Protein AF-D4LVI3-F1 (afdb_monomer)

Mean predicted aligned error: 8.17 Å

Foldseek 3Di:
DDPPDDDDDPDDPPDDDDDDDDPVVVVVLVVVCVVVVHDSVVSVVVVVCVVVPDDD

Radius of gyration: 16.57 Å; Cα contacts (8 Å, |Δi|>4): 13; chains: 1; bounding box: 36×41×43 Å

Sequence (56 aa):
MAKTGRPKSDNVKKKVLSIRVEDSMYRRICDYAGKHKMTVTEVVLQGLEKILNRPE

Nearest PDB structures (foldseek):
  2ba3-assembly1_B  TM=6.654E-01  e=4.300E-01  Plasmid R64
  7vp3-assembly2_G  TM=6.152E-01  e=1.641E+00  Arabidopsis thaliana
  8uk9-assembly1_A  TM=5.574E-01  e=6.263E+00  Tequatrovirus T4
  7odt-assembly1_a  TM=3.740E-01  e=6.776E+00  Homo sapiens

Structure (mmCIF, N/CA/C/O backbone):
data_A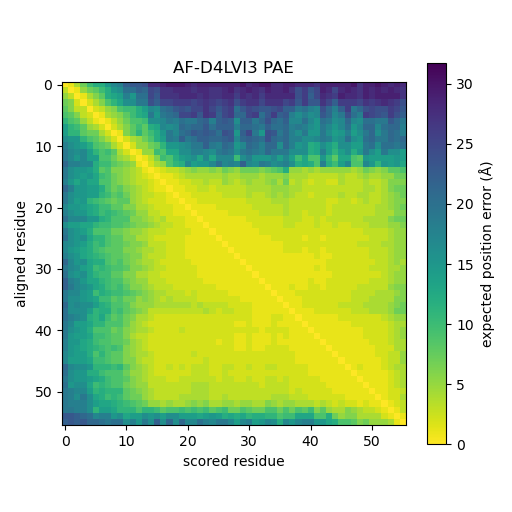F-D4LVI3-F1
#
_entry.id   AF-D4LVI3-F1
#
loop_
_atom_site.group_PDB
_atom_site.id
_atom_site.type_symbol
_atom_site.label_atom_id
_atom_site.label_alt_id
_atom_site.label_comp_id
_atom_site.label_asym_id
_atom_site.label_entity_id
_atom_site.label_seq_id
_atom_site.pdbx_PDB_ins_code
_atom_site.Cartn_x
_atom_site.Cartn_y
_atom_site.Cartn_z
_atom_site.occupancy
_atom_site.B_iso_or_equiv
_atom_site.auth_seq_id
_atom_site.auth_comp_id
_atom_site.auth_asym_id
_atom_site.auth_atom_id
_atom_site.pdbx_PDB_model_num
ATOM 1 N N . MET A 1 1 ? -21.925 15.822 32.056 1.00 53.03 1 MET A N 1
ATOM 2 C CA . MET A 1 1 ? -20.984 16.526 31.156 1.00 53.03 1 MET A CA 1
ATOM 3 C C . MET A 1 1 ? -20.857 15.710 29.877 1.00 53.03 1 MET A C 1
ATOM 5 O O . MET A 1 1 ? -20.386 14.580 29.946 1.00 53.03 1 MET A O 1
ATOM 9 N N . ALA A 1 2 ? -21.370 16.203 28.748 1.00 57.56 2 ALA A N 1
ATOM 10 C CA . 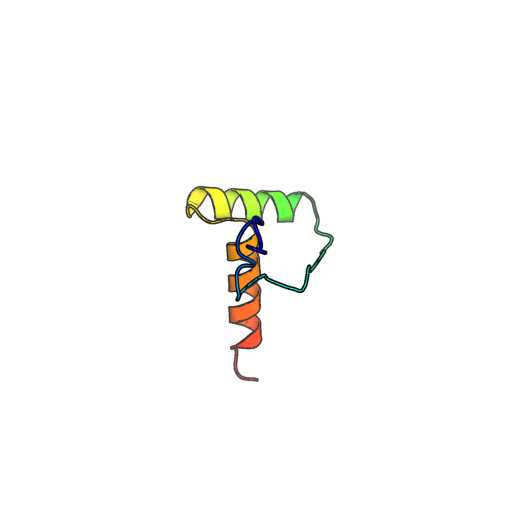ALA A 1 2 ? -21.304 15.472 27.482 1.00 57.56 2 ALA A CA 1
ATOM 11 C C . ALA A 1 2 ? -19.867 15.518 26.943 1.00 57.56 2 ALA A C 1
ATOM 13 O O . ALA A 1 2 ? -19.256 16.581 26.894 1.00 57.56 2 ALA A O 1
ATOM 14 N N . LYS A 1 3 ? -19.309 14.359 26.585 1.00 63.22 3 LYS A N 1
ATOM 15 C CA . LYS A 1 3 ? -17.980 14.242 25.973 1.00 63.22 3 LYS A CA 1
ATOM 16 C C . LYS A 1 3 ? -18.061 14.790 24.540 1.00 63.22 3 LYS A C 1
ATOM 18 O O . LYS A 1 3 ? -18.313 14.029 23.616 1.00 63.22 3 LYS A O 1
ATOM 23 N N . THR A 1 4 ? -17.872 16.095 24.349 1.00 67.50 4 THR A N 1
ATOM 24 C CA . THR A 1 4 ? -18.009 16.821 23.063 1.00 67.50 4 THR A CA 1
ATOM 25 C C . THR A 1 4 ? -16.872 16.563 22.055 1.00 67.50 4 THR A C 1
ATOM 27 O O . THR A 1 4 ? -16.590 17.390 21.194 1.00 67.50 4 THR A O 1
ATOM 30 N N . GLY A 1 5 ? -16.183 15.423 22.155 1.00 78.06 5 GLY A N 1
ATOM 31 C CA . GLY A 1 5 ? -15.070 15.063 21.275 1.00 78.06 5 GLY A CA 1
ATOM 32 C C . GLY A 1 5 ? -15.499 14.197 20.089 1.00 78.06 5 GLY A C 1
ATOM 33 O O . GLY A 1 5 ? -16.521 13.516 20.142 1.00 78.06 5 GLY A O 1
ATOM 34 N N . ARG A 1 6 ? -14.674 14.174 19.032 1.00 76.31 6 ARG A N 1
ATOM 35 C CA . ARG A 1 6 ? -14.819 13.234 17.909 1.00 76.31 6 ARG A CA 1
ATOM 36 C C . ARG A 1 6 ? -14.928 11.800 18.461 1.00 76.31 6 ARG A C 1
ATOM 38 O O . ARG A 1 6 ? -14.062 11.419 19.256 1.00 76.31 6 ARG A O 1
ATOM 45 N N . PRO A 1 7 ? -15.941 11.009 18.062 1.00 72.81 7 PRO A N 1
ATOM 46 C CA . PRO A 1 7 ? -16.079 9.627 18.506 1.00 72.81 7 PRO A CA 1
ATOM 47 C C . PRO A 1 7 ? -14.775 8.869 18.257 1.00 72.81 7 PRO A C 1
ATOM 49 O O . PRO A 1 7 ? -14.238 8.895 17.145 1.00 72.81 7 PRO A O 1
ATOM 52 N N . LYS A 1 8 ? -14.233 8.227 19.297 1.00 66.12 8 LYS A N 1
ATOM 53 C CA . LYS A 1 8 ? -13.109 7.308 19.117 1.00 66.12 8 LYS A CA 1
ATOM 54 C C . LYS A 1 8 ? -13.638 6.142 18.288 1.00 66.12 8 LYS A C 1
ATOM 56 O O . LYS A 1 8 ? -14.556 5.464 18.72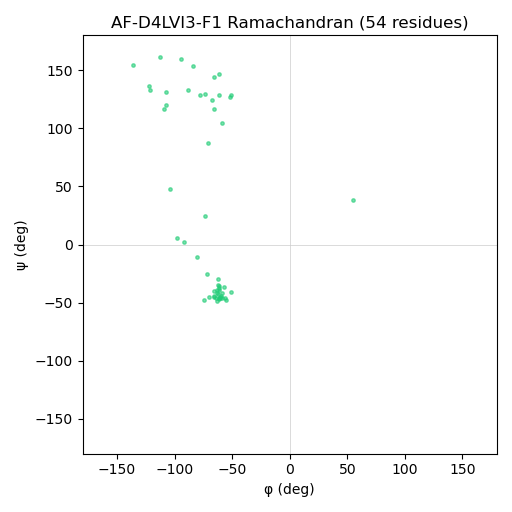5 1.00 66.12 8 LYS A O 1
ATOM 61 N N . SER A 1 9 ? -13.099 5.958 17.087 1.00 70.75 9 SER A N 1
ATOM 62 C CA . SER A 1 9 ? -13.418 4.786 16.273 1.00 70.75 9 SER A CA 1
ATOM 63 C C . SER A 1 9 ? -12.972 3.538 17.040 1.00 70.75 9 SER A C 1
ATOM 65 O O . SER A 1 9 ? -11.831 3.498 17.491 1.00 70.75 9 SER A O 1
ATOM 67 N N . ASP A 1 10 ? -13.835 2.540 17.222 1.00 65.25 10 ASP A N 1
ATOM 68 C CA . ASP A 1 10 ? -13.483 1.318 17.966 1.00 65.25 10 ASP A CA 1
ATOM 69 C C . ASP A 1 10 ? -12.336 0.536 17.297 1.00 65.25 10 ASP A C 1
ATOM 71 O O . ASP A 1 10 ? -11.491 -0.054 17.968 1.00 65.25 10 ASP A O 1
ATOM 75 N N . ASN A 1 11 ? -12.225 0.638 15.968 1.00 62.31 11 ASN A N 1
ATOM 76 C CA . ASN A 1 11 ? -11.216 -0.043 15.155 1.00 62.31 11 ASN A CA 1
ATOM 77 C C . ASN A 1 11 ? -10.090 0.892 14.685 1.00 62.31 11 ASN A C 1
ATOM 79 O O . ASN A 1 11 ? -9.721 0.902 13.507 1.00 62.31 11 ASN A O 1
ATOM 83 N N . VAL A 1 12 ? -9.510 1.703 15.578 1.00 65.94 12 VAL A N 1
ATOM 84 C CA . VAL A 1 12 ? -8.269 2.407 15.209 1.00 65.94 12 VAL A CA 1
ATOM 85 C C . VAL A 1 12 ? -7.151 1.378 15.040 1.00 65.94 12 VAL A C 1
ATOM 87 O O . VAL A 1 12 ? -6.847 0.638 15.975 1.00 65.94 12 VAL A O 1
ATOM 90 N N . LYS A 1 13 ? -6.489 1.356 13.876 1.00 70.50 13 LYS A N 1
ATOM 91 C CA . LYS A 1 13 ? -5.231 0.616 13.689 1.00 70.50 13 LYS A CA 1
ATOM 92 C C . LYS A 1 13 ? -4.207 1.153 14.699 1.00 70.50 13 LYS A C 1
ATOM 94 O O . LYS A 1 13 ? -3.699 2.257 14.543 1.00 70.50 13 LYS A O 1
ATOM 99 N N . LYS A 1 14 ? -3.940 0.394 15.769 1.00 77.56 14 LYS A N 1
ATOM 100 C CA . LYS A 1 14 ? -3.095 0.835 16.901 1.00 77.56 14 LYS A CA 1
ATOM 101 C C . LYS A 1 14 ? -1.592 0.709 16.638 1.00 77.56 14 LYS A C 1
ATOM 103 O O . LYS A 1 14 ? -0.794 1.167 17.451 1.00 77.56 14 LYS A O 1
ATOM 108 N N . LYS A 1 15 ? -1.198 0.036 15.557 1.00 83.69 15 LYS A N 1
ATOM 109 C CA . LYS A 1 15 ? 0.197 -0.280 15.235 1.00 83.69 15 LYS A CA 1
ATOM 110 C C . LYS A 1 15 ? 0.554 0.322 13.880 1.00 83.69 15 LYS A C 1
ATOM 112 O O . LYS A 1 15 ? -0.207 0.182 12.927 1.00 83.69 15 LYS A O 1
ATOM 117 N N . VAL A 1 16 ? 1.705 0.988 13.827 1.00 88.25 16 VAL A N 1
ATOM 118 C CA . VAL A 1 16 ? 2.293 1.546 12.606 1.00 88.25 16 VAL A CA 1
ATOM 119 C C . VAL A 1 16 ? 3.497 0.690 12.238 1.00 88.25 16 VAL A C 1
ATOM 121 O O . VAL A 1 16 ? 4.330 0.405 13.095 1.00 88.25 16 VAL A O 1
ATOM 124 N N . LEU A 1 17 ? 3.568 0.280 10.974 1.00 88.81 17 LEU A N 1
ATOM 125 C CA . LEU A 1 17 ? 4.702 -0.437 10.408 1.00 88.81 17 LEU A CA 1
ATOM 126 C C . LEU A 1 17 ? 5.426 0.502 9.439 1.00 88.81 17 LEU A C 1
ATOM 128 O O . LEU A 1 17 ? 4.843 0.922 8.443 1.00 88.81 17 LEU A O 1
ATOM 132 N N . SER A 1 18 ? 6.682 0.827 9.742 1.00 92.31 18 SER A N 1
ATOM 133 C CA . SER A 1 18 ? 7.541 1.651 8.886 1.00 92.31 18 SER A CA 1
ATOM 134 C C . SER A 1 18 ? 8.6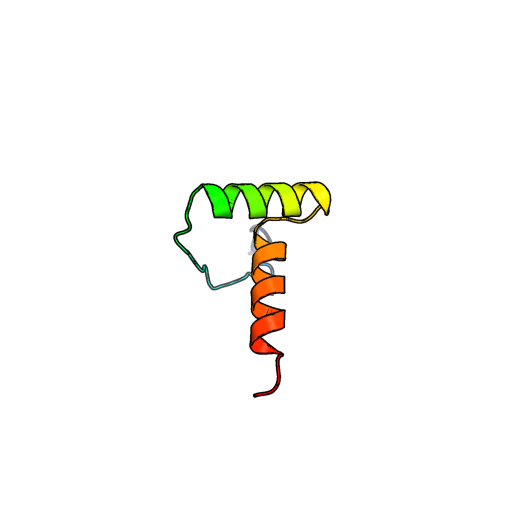01 0.768 8.240 1.00 92.31 18 SER A C 1
ATOM 136 O O . SER A 1 18 ? 9.394 0.146 8.944 1.00 92.31 18 SER A O 1
ATOM 138 N N . ILE A 1 19 ? 8.621 0.713 6.909 1.00 92.00 19 ILE A N 1
ATOM 139 C CA . ILE A 1 19 ? 9.547 -0.116 6.128 1.00 92.00 19 ILE A CA 1
ATOM 140 C C . ILE A 1 19 ? 10.333 0.795 5.189 1.00 92.00 19 ILE A C 1
ATOM 142 O O . ILE A 1 19 ? 9.759 1.685 4.563 1.00 92.00 19 ILE A O 1
ATOM 146 N N . ARG A 1 20 ? 11.646 0.569 5.088 1.00 95.69 20 ARG A N 1
ATOM 147 C CA . ARG A 1 20 ? 12.490 1.208 4.071 1.00 95.69 20 ARG A CA 1
ATOM 148 C C . ARG A 1 20 ? 12.477 0.351 2.813 1.00 95.69 20 ARG A C 1
ATOM 150 O O . ARG A 1 20 ? 12.644 -0.862 2.898 1.00 95.69 20 ARG A O 1
ATOM 157 N N . VAL A 1 21 ? 12.283 0.987 1.668 1.00 95.19 21 VAL A N 1
ATOM 158 C CA . VAL A 1 21 ? 12.276 0.344 0.354 1.00 95.19 21 VAL A CA 1
ATOM 159 C C . VAL A 1 21 ? 13.080 1.193 -0.620 1.00 95.19 21 VAL A C 1
ATOM 161 O O . VAL A 1 21 ? 13.189 2.403 -0.439 1.00 95.19 21 VAL A O 1
ATOM 164 N N . GLU A 1 22 ? 13.609 0.558 -1.659 1.00 98.00 22 GLU A N 1
ATOM 165 C CA . GLU A 1 22 ? 14.201 1.249 -2.803 1.00 98.00 22 GLU A CA 1
ATOM 166 C C . GLU A 1 22 ? 13.153 2.116 -3.522 1.00 98.00 22 GLU A C 1
ATOM 168 O O . GLU A 1 22 ? 11.986 1.720 -3.649 1.00 98.00 22 GLU A O 1
ATOM 173 N N . ASP A 1 23 ? 13.576 3.252 -4.082 1.00 97.06 23 ASP A N 1
ATOM 174 C CA . ASP A 1 23 ? 12.691 4.172 -4.815 1.00 97.06 23 ASP A CA 1
ATOM 175 C C . ASP A 1 23 ? 11.974 3.489 -5.987 1.00 97.06 23 ASP A C 1
ATOM 177 O O . ASP A 1 23 ? 10.799 3.743 -6.271 1.00 97.06 23 ASP A O 1
ATOM 181 N N . SER A 1 24 ? 12.677 2.575 -6.662 1.00 97.75 24 SER A N 1
ATOM 182 C CA . SER A 1 24 ? 12.133 1.791 -7.772 1.00 97.75 24 SER A CA 1
ATOM 183 C C . SER A 1 24 ? 10.975 0.894 -7.326 1.00 97.75 24 SER A C 1
ATOM 185 O O . SER A 1 24 ? 9.969 0.781 -8.031 1.00 97.75 24 SER A O 1
ATOM 187 N N . MET A 1 25 ? 11.077 0.297 -6.137 1.00 96.88 25 MET A N 1
ATOM 188 C CA . MET A 1 25 ? 10.018 -0.516 -5.550 1.00 96.88 25 MET A CA 1
ATOM 189 C C . MET A 1 25 ? 8.840 0.362 -5.133 1.00 96.88 25 MET A C 1
ATOM 191 O O . MET A 1 25 ? 7.697 0.041 -5.461 1.00 96.88 25 MET A O 1
ATOM 195 N N . TYR A 1 26 ? 9.105 1.494 -4.474 1.00 96.94 26 TYR A N 1
ATOM 196 C CA . TYR A 1 26 ? 8.050 2.414 -4.053 1.00 96.94 26 TYR A CA 1
ATOM 197 C C . TYR A 1 26 ? 7.225 2.924 -5.242 1.00 96.94 26 TYR A C 1
ATOM 199 O O . TYR A 1 26 ? 5.995 2.854 -5.204 1.00 96.94 26 TYR A O 1
ATOM 207 N N . ARG A 1 27 ? 7.877 3.338 -6.341 1.00 97.75 27 ARG A N 1
ATOM 208 C CA . ARG A 1 27 ? 7.181 3.741 -7.579 1.00 97.75 27 ARG A CA 1
ATOM 209 C C . ARG A 1 27 ? 6.274 2.640 -8.113 1.00 97.75 27 ARG A C 1
ATOM 211 O O . ARG A 1 27 ? 5.115 2.907 -8.406 1.00 97.75 27 ARG A O 1
ATOM 218 N N . ARG A 1 28 ? 6.757 1.397 -8.174 1.00 97.75 28 ARG A N 1
ATOM 219 C CA . ARG A 1 28 ? 5.948 0.259 -8.641 1.00 97.75 28 ARG A CA 1
ATOM 220 C C . ARG A 1 28 ? 4.718 0.017 -7.765 1.00 97.75 28 ARG A C 1
ATOM 222 O O . ARG A 1 28 ? 3.657 -0.296 -8.303 1.00 97.75 28 ARG A O 1
ATOM 229 N N . ILE A 1 29 ? 4.843 0.171 -6.445 1.00 96.81 29 ILE A N 1
ATOM 230 C CA . ILE A 1 29 ? 3.708 0.040 -5.520 1.00 96.81 29 ILE A CA 1
ATOM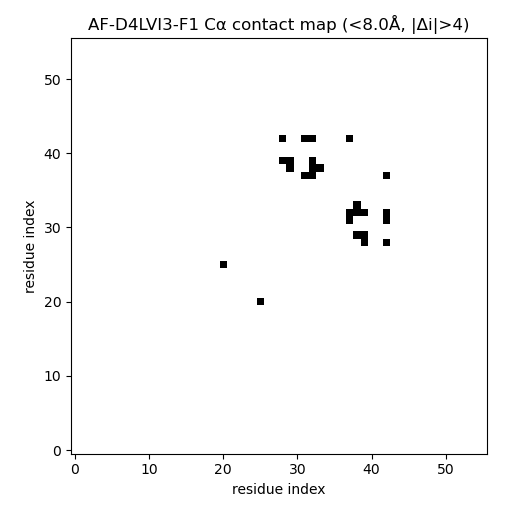 231 C C . ILE A 1 29 ? 2.696 1.165 -5.763 1.00 96.81 29 ILE A C 1
ATOM 233 O O . ILE A 1 29 ? 1.503 0.886 -5.868 1.00 96.81 29 ILE A O 1
ATOM 237 N N . CYS A 1 30 ? 3.155 2.411 -5.905 1.00 97.19 30 CYS A N 1
ATOM 238 C CA . CYS A 1 30 ? 2.297 3.559 -6.211 1.00 97.19 30 CYS A CA 1
ATOM 239 C C . CYS A 1 30 ? 1.566 3.401 -7.551 1.00 97.19 30 CYS A C 1
ATOM 241 O O . CYS A 1 30 ? 0.357 3.618 -7.615 1.00 97.19 30 CYS A O 1
ATOM 243 N N . ASP A 1 31 ? 2.268 2.969 -8.600 1.00 98.00 31 ASP A N 1
ATOM 244 C CA . ASP A 1 31 ? 1.681 2.746 -9.924 1.00 98.00 31 ASP A CA 1
ATOM 245 C C . ASP A 1 31 ? 0.610 1.651 -9.883 1.00 98.00 31 ASP A C 1
ATOM 247 O O . ASP A 1 31 ? -0.461 1.798 -10.475 1.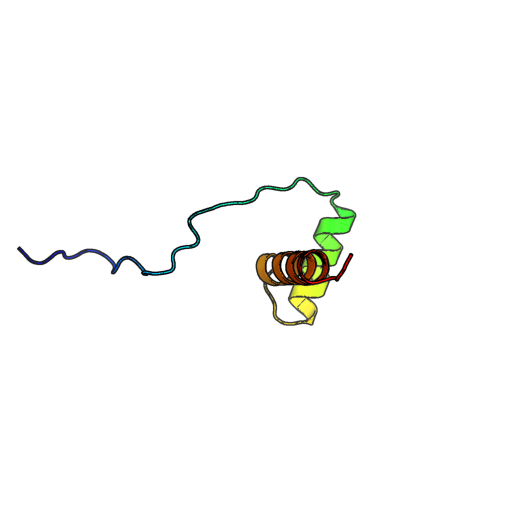00 98.00 31 ASP A O 1
ATOM 251 N N . TYR A 1 32 ? 0.876 0.553 -9.169 1.00 98.00 32 TYR A N 1
ATOM 252 C CA . TYR A 1 32 ? -0.100 -0.516 -8.972 1.00 98.00 32 TYR A CA 1
ATOM 253 C C . TYR A 1 32 ? -1.318 -0.010 -8.189 1.00 98.00 32 TYR A C 1
ATOM 255 O O . TYR A 1 32 ? -2.455 -0.193 -8.620 1.00 98.00 32 TYR A O 1
ATOM 263 N N . ALA A 1 33 ? -1.091 0.690 -7.078 1.00 97.62 33 ALA A N 1
ATOM 264 C CA . ALA A 1 33 ? -2.150 1.270 -6.261 1.00 97.62 33 ALA A CA 1
ATOM 265 C C . ALA A 1 33 ? -3.058 2.196 -7.098 1.00 97.62 33 ALA A C 1
ATOM 267 O O . ALA A 1 33 ? -4.277 2.016 -7.120 1.00 97.62 33 ALA A O 1
ATOM 268 N N . GLY A 1 34 ? -2.462 3.098 -7.886 1.00 97.75 34 GLY A N 1
ATOM 269 C CA . GLY A 1 34 ? -3.185 4.006 -8.778 1.00 97.75 34 GLY A CA 1
ATOM 270 C C . GLY A 1 34 ? -4.002 3.280 -9.851 1.00 97.75 34 GLY A C 1
ATOM 271 O O . GLY A 1 34 ? -5.183 3.580 -10.031 1.00 97.75 34 GLY A O 1
ATOM 272 N N . LYS A 1 35 ? -3.416 2.277 -10.520 1.00 98.06 35 LYS A N 1
ATOM 273 C CA . LYS A 1 35 ? -4.110 1.472 -11.545 1.00 98.06 35 LYS A CA 1
ATOM 274 C C . LYS A 1 35 ? -5.311 0.708 -10.988 1.00 98.06 35 LYS A C 1
ATOM 276 O O . LYS A 1 35 ? -6.319 0.577 -11.678 1.00 98.06 35 LYS A O 1
ATOM 281 N N . HIS A 1 36 ? -5.212 0.224 -9.753 1.00 97.44 36 HIS A N 1
ATOM 282 C CA . HIS A 1 36 ? -6.236 -0.612 -9.125 1.00 97.44 36 HIS A CA 1
ATOM 283 C C . HIS A 1 36 ? -7.194 0.162 -8.204 1.00 97.44 36 HIS A C 1
ATOM 285 O O . HIS A 1 36 ? -8.055 -0.457 -7.584 1.00 97.44 36 HIS A O 1
ATOM 291 N N . LYS A 1 37 ? -7.090 1.501 -8.138 1.00 96.00 37 LYS A N 1
ATOM 292 C CA . LYS A 1 37 ? -7.869 2.363 -7.222 1.00 96.00 37 LYS A CA 1
ATOM 293 C C . LYS A 1 37 ? -7.728 1.945 -5.753 1.00 96.00 37 LYS A C 1
ATOM 295 O O . LYS A 1 37 ? -8.687 1.988 -4.988 1.00 96.00 37 LYS A O 1
ATOM 300 N N . MET A 1 38 ? -6.522 1.540 -5.382 1.00 95.56 38 MET A N 1
ATOM 301 C CA . MET A 1 38 ? -6.154 1.147 -4.029 1.00 95.56 38 MET A CA 1
ATOM 302 C C . MET A 1 38 ? -5.176 2.159 -3.438 1.00 95.56 38 MET A C 1
ATOM 304 O O . MET A 1 38 ? -4.511 2.913 -4.146 1.00 95.56 38 MET A O 1
ATOM 308 N N . THR A 1 39 ? -5.054 2.156 -2.122 1.00 96.31 39 THR A N 1
ATOM 309 C CA . THR A 1 39 ? -3.990 2.846 -1.395 1.00 96.31 39 THR A CA 1
ATOM 310 C C . THR A 1 39 ? -2.736 1.975 -1.333 1.00 96.31 39 THR A C 1
ATO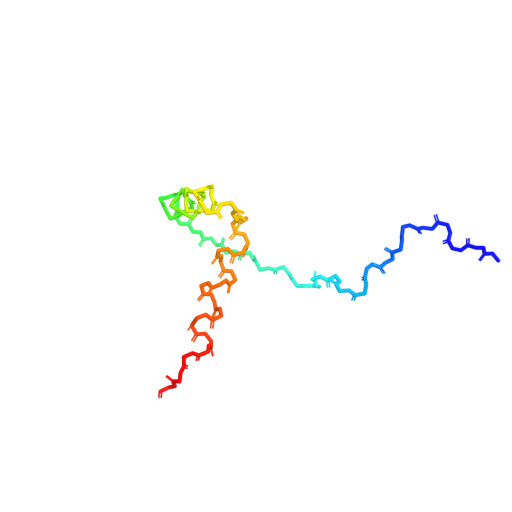M 312 O O . THR A 1 39 ? -2.809 0.746 -1.329 1.00 96.31 39 THR A O 1
ATOM 315 N N . VAL A 1 40 ? -1.566 2.607 -1.205 1.00 94.88 40 VAL A N 1
ATOM 316 C CA . VAL A 1 40 ? -0.287 1.909 -0.966 1.00 94.88 40 VAL A CA 1
ATOM 317 C C . VAL A 1 40 ? -0.403 0.937 0.216 1.00 94.88 40 VAL A C 1
ATOM 319 O O . VAL A 1 40 ? 0.056 -0.200 0.139 1.00 94.88 40 VAL A O 1
ATOM 322 N N . THR A 1 41 ? -1.086 1.352 1.285 1.00 94.19 41 THR A N 1
ATOM 323 C CA . THR A 1 41 ? -1.338 0.527 2.472 1.00 94.19 41 THR A CA 1
ATOM 324 C C . THR A 1 41 ? -2.116 -0.748 2.149 1.00 94.19 41 THR A C 1
ATOM 326 O O . THR A 1 41 ? -1.756 -1.811 2.646 1.00 94.19 41 THR A O 1
ATOM 329 N N . GLU A 1 42 ? -3.170 -0.674 1.334 1.00 95.00 42 GLU A N 1
ATOM 330 C CA . GLU A 1 42 ? -3.962 -1.857 0.967 1.00 95.00 42 GLU A CA 1
ATOM 331 C C . GLU A 1 42 ? -3.146 -2.841 0.127 1.00 95.00 42 GLU A C 1
ATOM 333 O O . GLU A 1 42 ? -3.208 -4.043 0.371 1.00 95.00 42 GLU A O 1
ATOM 338 N N . VAL A 1 43 ? -2.327 -2.340 -0.802 1.00 96.50 43 VAL A N 1
ATOM 339 C CA . VAL A 1 43 ? -1.435 -3.180 -1.617 1.00 96.50 43 VAL A CA 1
ATOM 340 C C . VAL A 1 43 ? -0.428 -3.925 -0.737 1.00 96.50 43 VAL A C 1
ATOM 342 O O . VAL A 1 43 ? -0.251 -5.135 -0.884 1.00 96.50 43 VAL A O 1
ATOM 345 N N . VAL A 1 44 ? 0.207 -3.221 0.206 1.00 94.81 44 VAL A N 1
ATOM 346 C CA . VAL A 1 44 ? 1.184 -3.824 1.126 1.00 94.81 44 VAL A CA 1
ATOM 347 C C . VAL A 1 44 ? 0.520 -4.867 2.027 1.00 94.81 44 VAL A C 1
ATOM 349 O O . VAL A 1 44 ? 1.044 -5.971 2.163 1.00 94.81 44 VAL A O 1
ATOM 352 N N . LEU A 1 45 ? -0.645 -4.559 2.605 1.00 93.81 45 LEU A N 1
ATOM 353 C CA . LEU A 1 45 ? -1.366 -5.494 3.475 1.00 93.81 45 LEU A CA 1
ATOM 354 C C . LEU A 1 45 ? -1.818 -6.751 2.726 1.00 93.81 45 LEU A C 1
ATOM 356 O O . LEU A 1 45 ? -1.622 -7.847 3.240 1.00 93.81 45 LEU A O 1
ATOM 360 N N . GLN A 1 46 ? -2.321 -6.622 1.495 1.00 94.81 46 GLN A N 1
ATOM 361 C CA . GLN A 1 46 ? -2.657 -7.784 0.667 1.00 94.81 46 GLN A CA 1
ATOM 362 C C . GLN A 1 46 ? -1.435 -8.654 0.353 1.00 94.81 46 GLN A C 1
ATOM 364 O O . GLN A 1 46 ? -1.540 -9.880 0.308 1.00 94.81 46 GLN A O 1
ATOM 369 N N . GLY A 1 47 ? -0.272 -8.038 0.119 1.00 93.62 47 GLY A N 1
ATOM 370 C CA . GLY A 1 47 ? 0.982 -8.768 -0.053 1.00 93.62 47 GLY A CA 1
ATOM 371 C C . GLY A 1 47 ? 1.342 -9.584 1.191 1.00 93.62 47 GLY A C 1
ATOM 372 O O . GLY A 1 47 ? 1.666 -10.764 1.076 1.00 93.62 47 GLY A O 1
ATOM 373 N N . LEU A 1 48 ? 1.225 -8.975 2.374 1.00 94.25 48 LEU A N 1
ATOM 374 C CA . LEU A 1 48 ? 1.491 -9.637 3.653 1.00 94.25 48 LEU A CA 1
ATOM 375 C C . LEU A 1 48 ? 0.489 -10.761 3.946 1.00 94.25 48 LEU A C 1
ATOM 377 O O . LEU A 1 48 ? 0.908 -11.852 4.318 1.00 94.25 48 LEU A O 1
ATOM 381 N N . GLU A 1 49 ? -0.810 -10.544 3.725 1.00 94.12 49 GLU A N 1
ATOM 382 C CA . GLU A 1 49 ? -1.843 -11.574 3.909 1.00 94.12 49 GLU A CA 1
ATOM 383 C C . GLU A 1 49 ? -1.594 -12.800 3.025 1.00 94.12 49 GLU A C 1
ATOM 385 O O . GLU A 1 49 ? -1.721 -13.929 3.489 1.00 94.12 49 GLU A O 1
ATOM 390 N N . LYS A 1 50 ? -1.185 -12.604 1.765 1.00 94.44 50 LYS A N 1
ATOM 391 C CA . LYS A 1 50 ? -0.846 -13.719 0.864 1.00 94.44 50 LYS A CA 1
ATOM 392 C C . LYS A 1 50 ? 0.337 -14.547 1.364 1.00 94.44 50 LYS A C 1
ATOM 394 O O . LYS A 1 50 ? 0.360 -15.751 1.132 1.00 94.44 50 LYS A O 1
ATOM 399 N N . ILE A 1 51 ? 1.312 -13.911 2.013 1.00 94.38 51 ILE A N 1
ATOM 400 C CA . I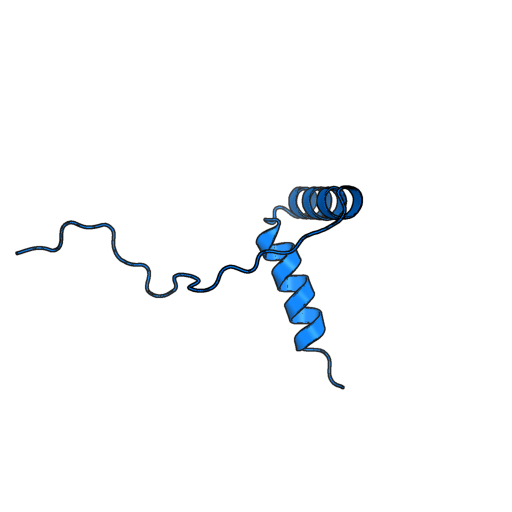LE A 1 51 ? 2.473 -14.600 2.588 1.00 94.38 51 ILE A CA 1
ATOM 401 C C . ILE A 1 51 ? 2.061 -15.352 3.858 1.00 94.38 51 ILE A C 1
ATOM 403 O O . ILE A 1 51 ? 2.386 -16.525 3.991 1.00 94.38 51 ILE A O 1
ATOM 407 N N . LEU A 1 52 ? 1.323 -14.700 4.761 1.00 94.00 52 LEU A N 1
ATOM 408 C CA . LEU A 1 52 ? 0.938 -15.262 6.061 1.00 94.00 52 LEU A CA 1
ATOM 409 C C . LEU A 1 52 ? -0.124 -16.367 5.967 1.00 94.00 52 LEU A C 1
ATOM 411 O O . LEU A 1 52 ? -0.190 -17.216 6.847 1.00 94.00 52 LEU A O 1
ATOM 415 N N . ASN A 1 53 ? -0.945 -16.366 4.915 1.00 93.19 53 ASN A N 1
ATOM 416 C CA . ASN A 1 53 ? -1.971 -17.389 4.689 1.00 93.19 53 ASN A CA 1
ATOM 417 C C . ASN A 1 53 ? -1.480 -18.567 3.829 1.00 93.19 53 ASN A C 1
ATOM 419 O O . ASN A 1 53 ? -2.274 -19.447 3.490 1.00 93.19 53 ASN A O 1
ATOM 423 N N . ARG A 1 54 ? -0.205 -18.585 3.422 1.00 90.94 54 ARG A N 1
ATOM 424 C CA . ARG A 1 54 ? 0.360 -19.707 2.668 1.00 90.94 54 ARG A CA 1
ATOM 425 C C . ARG A 1 54 ? 0.661 -20.867 3.635 1.00 90.94 54 ARG A C 1
ATOM 427 O O . ARG A 1 54 ? 1.324 -20.618 4.637 1.00 90.94 54 ARG A O 1
ATOM 434 N N . PRO A 1 55 ? 0.204 -22.104 3.360 1.00 79.62 55 PRO A N 1
ATOM 435 C CA . PRO A 1 55 ? 0.597 -23.266 4.157 1.00 79.62 55 PRO A CA 1
ATOM 436 C C . PRO A 1 55 ? 2.101 -23.539 3.997 1.00 79.62 55 PRO A C 1
ATOM 438 O O . PRO A 1 55 ? 2.643 -23.311 2.911 1.00 79.62 55 PRO A O 1
ATOM 441 N N . GLU A 1 56 ? 2.743 -23.986 5.081 1.00 73.50 56 GLU A N 1
ATOM 442 C CA . GLU A 1 56 ? 4.167 -24.368 5.117 1.00 73.50 56 GLU A CA 1
ATOM 443 C C . GLU A 1 56 ? 4.484 -25.579 4.229 1.00 73.50 56 GLU A C 1
ATOM 445 O O . GLU A 1 56 ? 3.659 -26.523 4.182 1.00 73.50 56 GLU A O 1
#

Solvent-accessible surface area (backbone atoms only — not 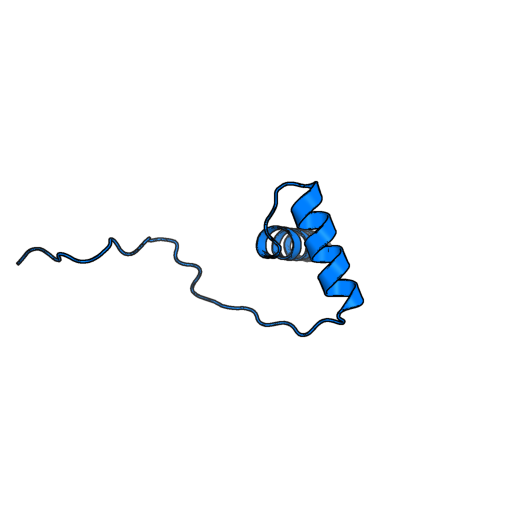comparable to full-atom values): 3804 Å² total; per-residue (Å²): 133,84,81,90,61,82,79,80,64,91,81,61,81,88,74,85,87,88,80,90,74,56,71,72,56,51,50,53,45,48,53,51,14,62,75,69,79,46,49,58,66,56,55,53,50,54,54,49,49,59,59,72,70,50,82,133

pLDDT: mean 87.5, std 12.74, range [53.03, 98.06]

Secondary structure (DSSP, 8-state):
----SPPPPTT-----------HHHHHHHHHHHHHHT--HHHHHHHHHHHHHTS--

Organism: NCBI:txid657314